Protein AF-A0A3G9IK37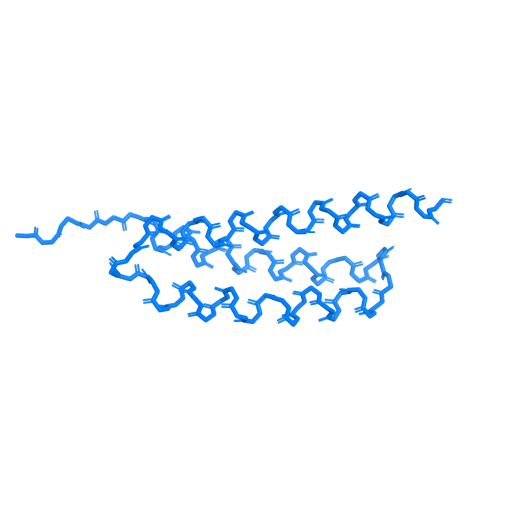-F1 (afdb_monomer_lite)

Foldseek 3Di:
DQPDDCQLVLLLVLLVVLLVLLVVCVVQADVVVSVVLVVVSVVLNVVSVVCSRVPSNVSNVSSVVSVVVSVVRVVVSVVVD

Structure (mmCIF, N/CA/C/O backbone):
data_AF-A0A3G9IK37-F1
#
_entry.id   AF-A0A3G9IK37-F1
#
loop_
_atom_site.group_PDB
_atom_site.id
_atom_site.type_symbol
_atom_site.label_atom_id
_atom_site.label_alt_id
_atom_site.label_comp_id
_atom_site.label_asym_id
_atom_site.label_entity_id
_atom_site.label_seq_id
_atom_site.pdbx_PDB_ins_code
_atom_site.Cartn_x
_atom_site.Cartn_y
_atom_site.Cartn_z
_atom_site.occupancy
_atom_site.B_iso_or_equiv
_atom_site.auth_seq_id
_atom_site.auth_comp_id
_atom_site.auth_asym_id
_atom_site.auth_atom_id
_atom_site.pdbx_PDB_model_num
ATOM 1 N N . MET A 1 1 ? 22.344 -4.949 -25.050 1.00 48.41 1 MET A N 1
ATOM 2 C CA . MET A 1 1 ? 21.671 -5.850 -24.086 1.00 48.41 1 MET A CA 1
ATOM 3 C C . MET A 1 1 ? 20.919 -4.995 -23.074 1.00 48.41 1 MET A C 1
ATOM 5 O O . MET A 1 1 ? 21.553 -4.165 -22.430 1.00 48.41 1 MET A O 1
ATOM 9 N N . ARG A 1 2 ? 19.590 -5.125 -22.962 1.00 65.69 2 ARG A N 1
ATOM 10 C CA . ARG A 1 2 ? 18.816 -4.450 -21.902 1.00 65.69 2 ARG A CA 1
ATOM 11 C C . ARG A 1 2 ? 19.222 -5.122 -20.581 1.00 65.69 2 ARG A C 1
ATOM 13 O O . ARG A 1 2 ? 19.089 -6.338 -20.478 1.00 65.69 2 ARG A O 1
ATOM 20 N N . ARG A 1 3 ? 19.806 -4.389 -19.623 1.00 70.88 3 ARG A N 1
ATOM 21 C CA . ARG A 1 3 ? 20.157 -4.963 -18.311 1.00 70.88 3 ARG A CA 1
ATOM 22 C C . ARG A 1 3 ? 18.868 -5.458 -17.653 1.00 70.88 3 ARG A C 1
ATOM 24 O O . ARG A 1 3 ? 17.961 -4.662 -17.428 1.00 70.88 3 ARG A O 1
ATOM 31 N N . VAL A 1 4 ? 18.789 -6.758 -17.385 1.00 81.19 4 VAL A N 1
ATOM 32 C CA . VAL A 1 4 ? 17.684 -7.347 -16.623 1.00 81.19 4 VAL A CA 1
ATOM 33 C C . VAL A 1 4 ? 17.810 -6.852 -15.187 1.00 81.19 4 VAL A C 1
ATOM 35 O O . VAL A 1 4 ? 18.895 -6.886 -14.607 1.00 81.19 4 VAL A O 1
ATOM 38 N N . THR A 1 5 ? 16.720 -6.337 -14.632 1.00 89.31 5 THR A N 1
ATOM 39 C CA . THR A 1 5 ? 16.683 -5.772 -13.285 1.00 89.31 5 THR A CA 1
ATOM 40 C C . THR A 1 5 ? 15.552 -6.416 -12.483 1.00 89.31 5 THR A C 1
ATOM 42 O O . THR A 1 5 ? 14.470 -6.614 -13.036 1.00 89.31 5 THR A O 1
ATOM 45 N N . PRO A 1 6 ? 15.770 -6.760 -11.200 1.00 94.81 6 PRO A N 1
ATOM 46 C CA . PRO A 1 6 ? 14.760 -7.455 -10.403 1.00 94.81 6 PRO A CA 1
ATOM 47 C C . PRO A 1 6 ? 13.652 -6.525 -9.886 1.00 94.81 6 PRO A C 1
ATOM 49 O O . PRO A 1 6 ? 12.619 -7.003 -9.426 1.00 94.81 6 PRO A O 1
ATOM 52 N N . TRP A 1 7 ? 13.839 -5.203 -9.950 1.00 96.38 7 TRP A N 1
ATOM 53 C CA . TRP A 1 7 ? 13.005 -4.243 -9.219 1.00 96.38 7 TRP A CA 1
ATOM 54 C C . TRP A 1 7 ? 11.528 -4.244 -9.627 1.00 96.38 7 TRP A C 1
ATOM 56 O O . TRP A 1 7 ? 10.669 -4.074 -8.767 1.00 96.38 7 TRP A O 1
ATOM 66 N N . GLY A 1 8 ? 11.222 -4.493 -10.904 1.00 94.62 8 GLY A N 1
ATOM 67 C CA . GLY A 1 8 ? 9.839 -4.595 -11.375 1.00 94.62 8 GLY A CA 1
ATOM 68 C C . GLY A 1 8 ? 9.109 -5.774 -10.729 1.00 94.62 8 GLY A C 1
ATOM 6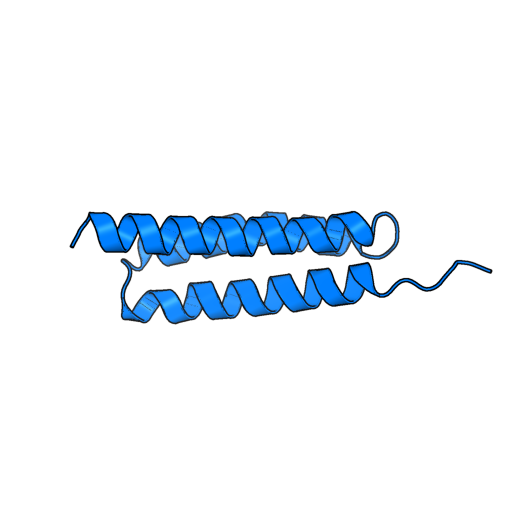9 O O . GLY A 1 8 ? 7.997 -5.617 -10.230 1.00 94.62 8 GLY A O 1
ATOM 70 N N . PHE A 1 9 ? 9.770 -6.936 -10.664 1.00 96.06 9 PHE A N 1
ATOM 71 C CA . PHE A 1 9 ? 9.228 -8.132 -10.019 1.00 96.06 9 PHE A CA 1
ATOM 72 C C . PHE A 1 9 ? 9.068 -7.937 -8.511 1.00 96.06 9 PHE A C 1
ATOM 74 O O . PHE A 1 9 ? 7.996 -8.210 -7.980 1.00 96.06 9 PHE A O 1
ATOM 81 N N . ILE A 1 10 ? 10.099 -7.410 -7.837 1.00 97.88 10 ILE A N 1
ATOM 82 C CA . ILE A 1 10 ? 10.044 -7.126 -6.395 1.00 97.88 10 ILE A CA 1
ATOM 83 C C . ILE A 1 10 ? 8.895 -6.158 -6.086 1.00 97.88 10 ILE A C 1
ATOM 85 O O . ILE A 1 10 ? 8.149 -6.390 -5.143 1.00 97.88 10 ILE A O 1
ATOM 89 N N . GLY A 1 11 ? 8.710 -5.107 -6.889 1.00 97.50 11 GLY A N 1
ATOM 90 C CA . GLY A 1 11 ? 7.646 -4.131 -6.660 1.00 97.50 11 GLY A CA 1
ATOM 91 C C . GLY A 1 11 ? 6.234 -4.676 -6.895 1.00 97.50 11 GLY A C 1
ATOM 92 O O . GLY A 1 11 ? 5.353 -4.414 -6.086 1.00 97.50 11 GLY A O 1
ATOM 93 N N . ILE A 1 12 ? 5.995 -5.480 -7.939 1.00 97.88 12 ILE A N 1
ATOM 94 C CA . ILE A 1 12 ? 4.680 -6.130 -8.129 1.00 97.88 12 ILE A CA 1
ATOM 95 C C . ILE A 1 12 ? 4.418 -7.188 -7.056 1.00 97.88 12 ILE A C 1
ATOM 97 O O . ILE A 1 12 ? 3.306 -7.267 -6.540 1.00 97.88 12 ILE A O 1
ATOM 101 N N . GLY A 1 13 ? 5.433 -7.979 -6.700 1.00 98.25 13 GLY A N 1
ATOM 102 C CA . GLY A 1 13 ? 5.332 -8.943 -5.607 1.00 98.25 13 GLY A CA 1
ATOM 103 C C . GLY A 1 13 ? 4.999 -8.255 -4.282 1.00 98.25 13 GLY A C 1
ATOM 104 O O . GLY A 1 13 ? 4.097 -8.695 -3.578 1.00 98.25 13 GLY A O 1
ATOM 105 N N . GLY A 1 14 ? 5.654 -7.131 -3.989 1.00 98.38 14 GLY A N 1
ATOM 106 C CA . GLY A 1 14 ? 5.348 -6.302 -2.827 1.00 98.38 14 GLY A CA 1
ATOM 107 C C . GLY A 1 14 ? 3.920 -5.753 -2.851 1.00 98.38 14 GLY A C 1
ATOM 108 O O . GLY A 1 14 ? 3.203 -5.912 -1.872 1.00 98.38 14 GLY A O 1
ATOM 109 N N . LEU A 1 15 ? 3.449 -5.234 -3.992 1.00 98.44 15 LEU A N 1
ATOM 110 C CA . LEU A 1 15 ? 2.058 -4.785 -4.137 1.00 98.44 15 LEU A CA 1
ATOM 111 C C . LEU A 1 15 ? 1.045 -5.918 -3.927 1.00 98.44 15 LEU A C 1
ATOM 113 O O . LEU A 1 15 ? -0.034 -5.680 -3.389 1.00 98.44 15 LEU A O 1
ATOM 117 N N . ALA A 1 16 ? 1.361 -7.147 -4.337 1.00 98.19 16 ALA A N 1
ATOM 118 C CA . ALA A 1 16 ? 0.517 -8.296 -4.028 1.00 98.19 16 ALA A CA 1
ATOM 119 C C . ALA A 1 16 ? 0.486 -8.570 -2.514 1.00 98.19 16 ALA A C 1
ATOM 121 O O . ALA A 1 16 ? -0.595 -8.774 -1.963 1.00 98.19 16 ALA A O 1
ATOM 122 N N . CYS A 1 17 ? 1.637 -8.518 -1.835 1.00 98.50 17 CYS A N 1
ATOM 123 C CA . CYS A 1 17 ? 1.717 -8.631 -0.376 1.00 98.50 17 CYS A CA 1
ATOM 124 C C . CYS A 1 17 ? 0.906 -7.539 0.336 1.00 98.50 17 CYS A C 1
ATOM 126 O O . CYS A 1 17 ? 0.164 -7.860 1.262 1.00 98.50 17 CYS A O 1
ATOM 128 N N . ASP A 1 18 ? 0.987 -6.287 -0.123 1.00 98.38 18 ASP A N 1
ATOM 129 C CA . ASP A 1 18 ? 0.228 -5.161 0.437 1.00 98.38 18 ASP A CA 1
ATOM 130 C C . ASP A 1 18 ? -1.281 -5.454 0.440 1.00 98.38 18 ASP A C 1
ATOM 132 O O . ASP A 1 18 ? -1.954 -5.252 1.449 1.00 98.38 18 ASP A O 1
ATOM 136 N N . LEU A 1 19 ? -1.815 -6.028 -0.645 1.00 98.19 19 LEU A N 1
ATOM 137 C CA . LEU A 1 19 ? -3.231 -6.397 -0.717 1.00 98.19 19 LEU A CA 1
ATOM 138 C C . LEU A 1 19 ? -3.624 -7.441 0.342 1.00 98.19 19 LEU A C 1
ATOM 140 O O . LEU A 1 19 ? -4.697 -7.331 0.940 1.00 98.19 19 LEU A O 1
ATOM 144 N N . PHE A 1 20 ? -2.769 -8.437 0.598 1.00 98.25 20 PHE A N 1
ATOM 145 C CA . PHE A 1 20 ? -3.006 -9.415 1.666 1.00 98.25 20 PHE A CA 1
ATOM 146 C C . PHE A 1 20 ? -2.963 -8.768 3.052 1.00 98.25 20 PHE A C 1
ATOM 148 O O . PHE A 1 20 ? -3.788 -9.113 3.899 1.00 98.25 20 PHE A O 1
ATOM 155 N N . LEU A 1 21 ? -2.047 -7.821 3.277 1.00 98.06 21 LEU A N 1
ATOM 156 C CA . LEU A 1 21 ? -1.966 -7.072 4.531 1.00 98.06 21 LEU A CA 1
ATOM 157 C C . LEU A 1 21 ? -3.239 -6.251 4.771 1.00 98.06 21 LEU A C 1
ATOM 159 O O . LEU A 1 21 ? -3.822 -6.350 5.850 1.00 98.06 21 LEU A O 1
ATOM 163 N N . TYR A 1 22 ? -3.733 -5.535 3.756 1.00 97.94 22 TYR A N 1
ATOM 164 C CA . TYR A 1 22 ? -5.001 -4.803 3.848 1.00 97.94 22 TYR A CA 1
ATOM 165 C C . TYR A 1 22 ? -6.182 -5.738 4.123 1.00 97.94 22 TYR A C 1
ATOM 167 O O . TYR A 1 22 ? -7.020 -5.449 4.973 1.00 97.94 22 TYR A O 1
ATOM 175 N N . GLY A 1 23 ? -6.247 -6.884 3.437 1.00 96.62 23 GLY A N 1
ATOM 176 C CA . GLY A 1 23 ? -7.286 -7.885 3.682 1.00 96.62 23 GLY A CA 1
ATOM 177 C C . GLY A 1 23 ? -7.248 -8.431 5.113 1.00 96.62 23 GLY A C 1
ATOM 178 O O . GLY A 1 23 ? -8.292 -8.563 5.751 1.00 96.62 23 GLY A O 1
ATOM 179 N N . ALA A 1 24 ? -6.052 -8.689 5.647 1.00 97.31 24 ALA A N 1
ATOM 180 C CA . ALA A 1 24 ? -5.865 -9.132 7.027 1.00 97.31 24 ALA A CA 1
ATOM 181 C C . ALA A 1 24 ? -6.309 -8.071 8.052 1.00 97.31 24 ALA A C 1
ATOM 183 O O . ALA A 1 24 ? -6.835 -8.438 9.110 1.00 97.31 24 ALA A O 1
ATOM 184 N N . SER A 1 25 ? -6.186 -6.777 7.726 1.00 97.62 25 SER A N 1
ATOM 185 C CA . SER A 1 25 ? -6.673 -5.682 8.576 1.00 97.62 25 SER A CA 1
ATOM 186 C C . SER A 1 25 ? -8.173 -5.763 8.882 1.00 97.62 25 SER A C 1
ATOM 188 O O . SER A 1 25 ? -8.602 -5.283 9.929 1.00 97.62 25 SER A O 1
ATOM 190 N N . ALA A 1 26 ? -8.980 -6.464 8.073 1.00 96.81 26 ALA A N 1
ATOM 191 C CA . ALA A 1 26 ? -10.406 -6.684 8.356 1.00 96.81 26 ALA A CA 1
ATOM 192 C C . ALA A 1 26 ? -10.678 -7.410 9.690 1.00 96.81 26 ALA A C 1
ATOM 194 O O . ALA A 1 26 ? -11.796 -7.364 10.199 1.00 96.81 26 ALA A O 1
ATOM 195 N N . THR A 1 27 ? -9.668 -8.066 10.273 1.00 96.94 27 THR A N 1
ATOM 196 C CA . THR A 1 27 ? -9.771 -8.718 11.590 1.00 96.94 27 THR A CA 1
ATOM 197 C C . THR A 1 27 ? -9.718 -7.743 12.768 1.00 96.94 27 THR A C 1
ATOM 199 O O . THR A 1 27 ? -10.146 -8.100 13.866 1.00 96.94 27 THR A O 1
ATOM 202 N N . PHE A 1 28 ? -9.202 -6.524 12.573 1.00 95.19 28 PHE A N 1
ATOM 203 C CA . PHE A 1 28 ? -8.985 -5.566 13.663 1.00 95.19 28 PHE A CA 1
ATOM 204 C C . PHE A 1 28 ? -9.345 -4.108 13.341 1.00 95.19 28 PHE A C 1
ATOM 206 O O . PHE A 1 28 ? -9.399 -3.304 14.277 1.00 95.19 28 PHE A O 1
ATOM 213 N N . ALA A 1 29 ? -9.573 -3.761 12.073 1.00 96.00 29 ALA A N 1
ATOM 214 C CA . ALA A 1 29 ? -9.905 -2.422 11.594 1.00 96.00 29 ALA A CA 1
ATOM 215 C C . ALA A 1 29 ? -11.341 -2.358 11.033 1.00 96.00 29 ALA A C 1
ATOM 217 O O . ALA A 1 29 ? -11.875 -3.370 10.569 1.00 96.00 29 ALA A O 1
ATOM 218 N N . PRO A 1 30 ? -11.991 -1.178 11.031 1.00 95.94 30 PRO A N 1
ATOM 219 C CA . PRO A 1 30 ? -13.300 -1.015 10.405 1.00 95.94 30 PRO A CA 1
ATOM 220 C C . PRO A 1 30 ? -13.262 -1.353 8.907 1.00 95.94 30 PRO A C 1
ATOM 222 O O . PRO A 1 30 ? -12.380 -0.893 8.183 1.00 95.94 30 PRO A O 1
ATOM 225 N N . LEU A 1 31 ? -14.267 -2.081 8.408 1.00 96.00 31 LEU A N 1
ATOM 226 C CA . LEU A 1 31 ? -14.308 -2.535 7.007 1.00 96.00 31 LEU A CA 1
ATOM 227 C C . LEU A 1 31 ? -14.224 -1.395 5.979 1.00 96.00 31 LEU A C 1
ATOM 229 O O . LEU A 1 31 ? -13.698 -1.592 4.888 1.00 96.00 31 LEU A O 1
ATOM 233 N N . TRP A 1 32 ? -14.710 -0.196 6.314 1.00 95.62 32 TRP A N 1
ATOM 234 C CA . TRP A 1 32 ? -14.606 0.964 5.426 1.00 95.62 32 TRP A CA 1
ATOM 235 C C . TRP A 1 32 ? -13.158 1.464 5.276 1.00 95.62 32 TRP A C 1
ATOM 237 O O . TRP A 1 32 ? -12.800 1.940 4.201 1.00 95.62 32 TRP A O 1
ATOM 247 N N . VAL A 1 33 ? -12.316 1.317 6.309 1.00 95.88 33 VAL A N 1
ATOM 248 C CA . VAL A 1 33 ? -10.881 1.653 6.252 1.00 95.88 33 VAL A CA 1
ATOM 249 C C . VAL A 1 33 ? -10.168 0.673 5.328 1.00 95.88 33 VAL A C 1
ATOM 251 O O . VAL A 1 33 ? -9.419 1.086 4.446 1.00 95.88 33 VAL A O 1
ATOM 254 N N . VAL A 1 34 ? -10.468 -0.621 5.471 1.00 97.50 34 VAL A N 1
ATOM 255 C CA . VAL A 1 34 ? -9.936 -1.674 4.597 1.00 97.50 34 VAL A CA 1
ATOM 256 C C . VAL A 1 34 ? -10.352 -1.433 3.145 1.00 97.50 34 VAL A C 1
ATOM 258 O O . VAL A 1 34 ? -9.513 -1.468 2.246 1.00 97.50 34 VAL A O 1
ATOM 261 N N . ALA A 1 35 ? -11.626 -1.113 2.902 1.00 97.88 35 ALA A N 1
ATOM 262 C CA . ALA A 1 35 ? -12.116 -0.775 1.567 1.00 97.88 35 ALA A CA 1
ATOM 263 C C . ALA A 1 35 ? -11.390 0.448 0.982 1.00 97.88 35 ALA A C 1
ATOM 265 O O . ALA A 1 35 ? -11.004 0.427 -0.186 1.00 97.88 35 ALA A O 1
ATOM 266 N N . LEU A 1 36 ? -11.149 1.487 1.789 1.00 97.62 36 LEU A N 1
ATOM 267 C CA . LEU A 1 36 ? -10.382 2.660 1.371 1.00 97.62 36 LEU A CA 1
ATOM 268 C C . LEU A 1 36 ? -8.933 2.294 1.008 1.00 97.62 36 LEU A C 1
ATOM 270 O O . LEU A 1 36 ? -8.447 2.743 -0.028 1.00 97.62 36 LEU A O 1
ATOM 274 N N . MET A 1 37 ? -8.266 1.449 1.802 1.00 97.88 37 MET A N 1
ATOM 275 C CA . MET A 1 37 ? -6.919 0.948 1.490 1.00 97.88 37 MET A CA 1
ATOM 276 C C . MET A 1 37 ? -6.890 0.189 0.159 1.00 97.88 37 MET A C 1
ATOM 278 O O . MET A 1 37 ? -6.029 0.452 -0.678 1.00 97.88 37 MET A O 1
ATOM 282 N N . VAL A 1 38 ? -7.872 -0.679 -0.096 1.00 97.81 38 VAL A N 1
ATOM 283 C CA . VAL A 1 38 ? -7.999 -1.401 -1.375 1.00 97.81 38 VAL A CA 1
ATOM 284 C C . VAL A 1 38 ? -8.237 -0.433 -2.542 1.00 97.81 38 VAL A C 1
ATOM 286 O O . VAL A 1 38 ? -7.633 -0.584 -3.604 1.00 97.81 38 VAL A O 1
ATOM 289 N N . VAL A 1 39 ? -9.069 0.597 -2.358 1.00 98.50 39 VAL A N 1
ATOM 290 C CA . VAL A 1 39 ? -9.301 1.632 -3.381 1.00 98.50 39 VAL A CA 1
ATOM 291 C C . VAL A 1 39 ? -8.025 2.422 -3.679 1.00 98.50 39 VAL A C 1
ATOM 293 O O . VAL A 1 39 ? -7.760 2.701 -4.845 1.00 98.50 39 VAL A O 1
ATOM 296 N N . ILE A 1 40 ? -7.217 2.748 -2.665 1.00 97.94 40 ILE A N 1
ATOM 297 C CA . ILE A 1 40 ? -5.912 3.412 -2.836 1.00 97.94 40 ILE A CA 1
ATOM 298 C C . ILE A 1 40 ? -4.890 2.472 -3.487 1.00 97.94 40 ILE A C 1
ATOM 300 O O . ILE A 1 40 ? -4.051 2.909 -4.274 1.00 97.94 40 ILE A O 1
ATOM 304 N N . TRP A 1 41 ? -4.972 1.175 -3.216 1.00 98.38 41 TRP A N 1
ATOM 305 C CA . TRP A 1 41 ? -4.100 0.179 -3.821 1.00 98.38 41 TRP A CA 1
ATOM 306 C C . TRP A 1 41 ? -4.305 0.041 -5.334 1.00 98.38 41 TRP A C 1
ATOM 308 O O . TRP A 1 41 ? -3.329 -0.128 -6.059 1.00 98.38 41 TRP A O 1
ATOM 318 N N . LEU A 1 42 ? -5.535 0.168 -5.847 1.00 98.38 42 LEU A N 1
ATOM 319 C CA . LEU A 1 42 ? -5.823 0.056 -7.286 1.00 98.38 42 LEU A CA 1
ATOM 320 C C . LEU A 1 42 ? -4.958 0.977 -8.176 1.00 98.38 42 LEU A C 1
ATOM 322 O O . LEU A 1 42 ? -4.330 0.470 -9.113 1.00 98.38 42 LEU A O 1
ATOM 326 N N . PRO A 1 43 ? -4.863 2.301 -7.932 1.00 98.50 43 PRO A N 1
ATOM 327 C CA . PRO A 1 43 ? -3.979 3.164 -8.706 1.00 98.50 43 PRO A CA 1
ATOM 328 C C . PRO A 1 43 ? -2.495 2.855 -8.472 1.00 98.50 43 PRO A C 1
ATOM 330 O O . PRO A 1 43 ? -1.717 2.980 -9.418 1.00 98.50 43 PRO A O 1
ATOM 333 N N . LEU A 1 44 ? -2.086 2.408 -7.276 1.00 98.12 44 LEU A N 1
ATOM 334 C CA . LEU A 1 44 ? -0.708 1.959 -7.034 1.00 98.12 44 LEU A CA 1
ATOM 335 C C . LEU A 1 44 ? -0.380 0.725 -7.884 1.00 98.12 44 LEU A C 1
ATOM 337 O O . LEU A 1 44 ? 0.629 0.711 -8.583 1.00 98.12 44 LEU A O 1
ATOM 341 N N . MET A 1 45 ? -1.268 -0.265 -7.929 1.00 97.94 45 MET A N 1
ATOM 342 C CA . MET A 1 45 ? -1.125 -1.428 -8.800 1.00 97.94 45 MET A CA 1
ATOM 343 C C . MET A 1 45 ? -1.075 -1.022 -10.281 1.00 97.94 45 MET A C 1
ATOM 345 O O . MET A 1 45 ? -0.179 -1.451 -11.009 1.00 97.94 45 MET A O 1
ATOM 349 N N . GLY A 1 46 ? -1.960 -0.122 -10.721 1.00 98.12 46 GLY A N 1
ATOM 350 C CA . GLY A 1 46 ? -1.935 0.417 -12.084 1.00 98.12 46 GLY A CA 1
ATOM 351 C C . GLY A 1 46 ? -0.611 1.113 -12.436 1.00 98.12 46 GLY A C 1
ATOM 352 O O . GLY A 1 46 ? -0.055 0.887 -13.515 1.00 98.12 46 GLY A O 1
ATOM 353 N N . LEU A 1 47 ? -0.060 1.914 -11.517 1.00 97.75 47 LEU A N 1
ATOM 354 C CA . LEU A 1 47 ? 1.264 2.530 -11.667 1.00 97.75 47 LEU A CA 1
ATOM 355 C C . LEU A 1 47 ? 2.379 1.481 -11.694 1.00 97.75 47 LEU A C 1
ATOM 357 O O . LEU A 1 47 ? 3.265 1.561 -12.546 1.00 97.75 47 LEU A O 1
ATOM 361 N N . GLY A 1 48 ? 2.318 0.484 -10.811 1.00 96.94 48 GLY A N 1
ATOM 362 C CA . GLY A 1 48 ? 3.282 -0.608 -10.741 1.00 96.94 48 GLY A CA 1
ATOM 363 C C . GLY A 1 48 ? 3.368 -1.381 -12.055 1.00 96.94 48 GLY A C 1
ATOM 364 O O . GLY A 1 48 ? 4.468 -1.569 -12.581 1.00 96.94 48 GLY A O 1
ATOM 365 N N . MET A 1 49 ? 2.214 -1.741 -12.631 1.00 97.31 49 MET A N 1
ATOM 366 C CA . MET A 1 49 ? 2.117 -2.400 -13.939 1.00 97.31 49 MET A CA 1
ATOM 367 C C . MET A 1 49 ? 2.652 -1.509 -15.065 1.00 97.31 49 MET A C 1
ATOM 369 O O . MET A 1 49 ? 3.453 -1.960 -15.885 1.00 97.31 49 MET A O 1
ATOM 373 N N . LYS A 1 50 ? 2.268 -0.225 -15.083 1.00 96.94 50 LYS A N 1
ATOM 374 C CA . LYS A 1 50 ? 2.737 0.747 -16.085 1.00 96.94 50 LYS A CA 1
ATOM 375 C C . LYS A 1 50 ? 4.257 0.927 -16.054 1.00 96.94 50 LYS A C 1
ATOM 377 O O . LYS A 1 50 ? 4.878 1.136 -17.093 1.00 96.94 50 LYS A O 1
ATOM 382 N N . TRP A 1 51 ? 4.861 0.887 -14.872 1.00 96.62 51 TRP A N 1
ATOM 383 C CA . TRP A 1 51 ? 6.292 1.129 -14.675 1.00 96.62 51 TRP A CA 1
ATOM 384 C C . TRP A 1 51 ? 7.149 -0.132 -14.678 1.00 96.62 51 TRP A C 1
ATOM 386 O O . TRP A 1 51 ? 8.374 -0.013 -14.697 1.00 96.62 51 TRP A O 1
ATOM 396 N N . PHE 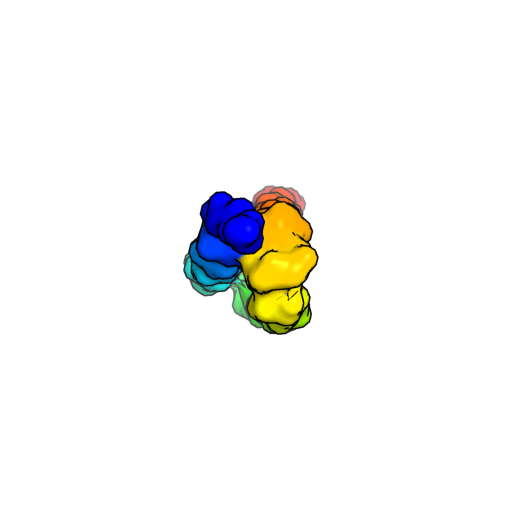A 1 52 ? 6.529 -1.313 -14.742 1.00 93.88 52 PHE A N 1
ATOM 397 C CA . PHE A 1 52 ? 7.181 -2.606 -14.552 1.00 93.88 52 PHE A CA 1
ATOM 398 C C . PHE A 1 52 ? 8.487 -2.769 -15.343 1.00 93.88 52 PHE A C 1
ATOM 400 O O . PHE A 1 52 ? 9.504 -3.174 -14.783 1.00 93.88 52 PHE A O 1
ATOM 407 N N . ASN A 1 53 ? 8.475 -2.409 -16.631 1.00 91.00 53 ASN A N 1
ATOM 408 C CA . ASN A 1 53 ? 9.644 -2.522 -17.505 1.00 91.00 53 ASN A CA 1
ATOM 409 C C . ASN A 1 53 ? 10.451 -1.221 -17.598 1.00 91.00 53 ASN A C 1
ATOM 411 O O . ASN A 1 53 ? 11.677 -1.239 -17.495 1.00 91.00 53 ASN A O 1
ATOM 415 N N . ASP A 1 54 ? 9.778 -0.091 -17.821 1.00 91.88 54 ASP A N 1
ATOM 416 C CA . ASP A 1 54 ? 10.450 1.155 -18.212 1.00 91.88 54 ASP A CA 1
ATOM 417 C C . ASP A 1 54 ? 10.961 1.964 -17.016 1.00 91.88 5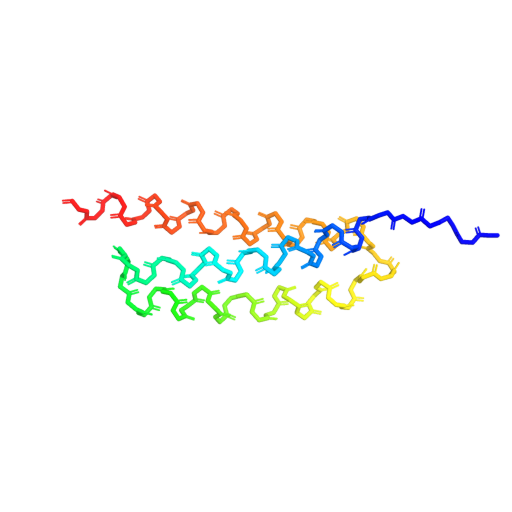4 ASP A C 1
ATOM 419 O O . ASP A 1 54 ? 11.836 2.818 -17.164 1.00 91.88 54 ASP A O 1
ATOM 423 N N . ARG A 1 55 ? 10.427 1.696 -15.818 1.00 93.25 55 ARG A N 1
ATOM 424 C CA . ARG A 1 55 ? 10.779 2.364 -14.560 1.00 93.25 55 ARG A CA 1
ATOM 425 C C . ARG A 1 55 ? 10.779 1.369 -13.394 1.00 93.25 55 ARG A C 1
ATOM 427 O O . ARG A 1 55 ? 10.267 1.670 -12.324 1.00 93.25 55 ARG A O 1
ATOM 434 N N . ALA A 1 56 ? 11.401 0.205 -13.580 1.00 92.19 56 ALA A N 1
ATOM 435 C CA . ALA A 1 56 ? 11.395 -0.906 -12.622 1.00 92.19 56 ALA A CA 1
ATOM 436 C C . ALA A 1 56 ? 11.739 -0.511 -11.167 1.00 92.19 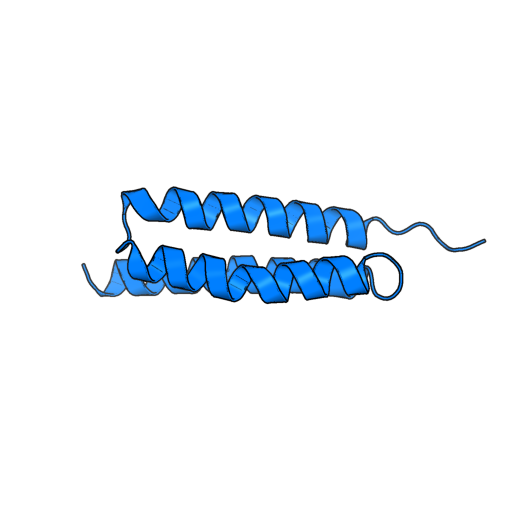56 ALA A C 1
ATOM 438 O O . ALA A 1 56 ? 11.095 -0.980 -10.234 1.00 92.19 56 ALA A O 1
ATOM 439 N N . LEU A 1 57 ? 12.719 0.380 -10.951 1.00 95.25 57 LEU A N 1
ATOM 440 C CA . LEU A 1 57 ? 13.054 0.874 -9.604 1.00 95.25 57 LEU A CA 1
ATOM 441 C C . LEU A 1 57 ? 11.914 1.693 -8.971 1.00 95.25 57 LEU A C 1
ATOM 443 O O . LEU A 1 57 ? 11.726 1.662 -7.762 1.00 95.25 57 LEU A O 1
ATOM 447 N N . TRP A 1 58 ? 11.126 2.404 -9.775 1.00 96.00 58 TRP A N 1
ATOM 448 C CA . TRP A 1 58 ? 9.951 3.128 -9.294 1.00 96.00 58 TRP A CA 1
ATOM 449 C C . TRP A 1 58 ? 8.809 2.180 -8.938 1.00 96.00 58 TRP A C 1
ATOM 451 O O . TRP A 1 58 ? 8.112 2.442 -7.968 1.00 96.00 58 TRP A O 1
ATOM 461 N N . THR A 1 59 ? 8.651 1.058 -9.647 1.00 96.38 59 THR A N 1
ATOM 462 C CA . THR A 1 59 ? 7.689 0.007 -9.268 1.00 96.38 59 THR A CA 1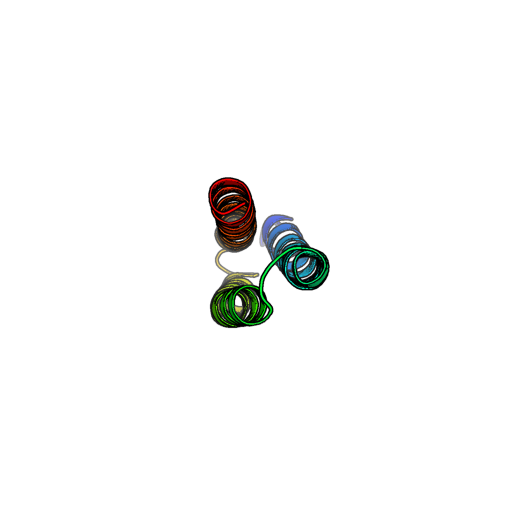
ATOM 463 C C . THR A 1 59 ? 7.962 -0.519 -7.856 1.00 96.38 59 THR A C 1
ATOM 465 O O . THR A 1 59 ? 7.019 -0.720 -7.098 1.00 96.38 59 THR A O 1
ATOM 468 N N . PHE A 1 60 ? 9.233 -0.673 -7.464 1.00 96.94 60 PHE A N 1
ATOM 469 C CA . PHE A 1 60 ? 9.594 -1.000 -6.079 1.00 96.94 60 PHE A CA 1
ATOM 470 C C . PHE A 1 60 ? 9.084 0.057 -5.087 1.00 96.94 60 PHE A C 1
ATOM 472 O O . PHE A 1 60 ? 8.405 -0.283 -4.121 1.00 96.94 60 PHE A O 1
ATOM 479 N N . TRP A 1 61 ? 9.333 1.342 -5.354 1.00 98.00 61 TRP A N 1
ATOM 480 C CA . TRP A 1 61 ? 8.872 2.426 -4.480 1.00 98.00 61 TRP A CA 1
ATOM 481 C C . TRP A 1 61 ? 7.349 2.529 -4.378 1.00 98.00 61 TRP A C 1
ATOM 483 O O . TRP A 1 61 ? 6.840 2.908 -3.329 1.00 98.00 61 TRP A O 1
ATOM 493 N N . VAL A 1 62 ? 6.612 2.157 -5.426 1.00 97.69 62 VAL A N 1
ATOM 494 C CA . VAL A 1 62 ? 5.143 2.112 -5.388 1.00 97.69 62 VAL A CA 1
ATOM 495 C C . VAL A 1 62 ? 4.642 1.103 -4.346 1.00 97.69 62 VAL A C 1
ATOM 497 O O . VAL A 1 62 ? 3.716 1.427 -3.607 1.00 97.69 62 VAL A O 1
ATOM 500 N N . SER A 1 63 ? 5.281 -0.066 -4.222 1.00 97.88 63 SER A N 1
ATOM 501 C CA . SER A 1 63 ? 4.975 -1.003 -3.128 1.00 97.88 63 SER A CA 1
ATOM 502 C C . SER A 1 63 ? 5.377 -0.447 -1.764 1.00 97.88 63 SER A C 1
ATOM 504 O O . SER A 1 63 ? 4.608 -0.535 -0.816 1.00 97.88 63 SER A O 1
ATOM 506 N N . VAL A 1 64 ? 6.542 0.202 -1.651 1.00 98.44 64 VAL A N 1
ATOM 507 C CA . VAL A 1 64 ? 6.953 0.827 -0.381 1.00 98.44 64 VAL A CA 1
ATOM 508 C C . VAL A 1 64 ? 5.918 1.854 0.093 1.00 98.44 64 VAL A C 1
ATOM 510 O O . VAL A 1 64 ? 5.604 1.899 1.279 1.00 98.44 64 VAL A O 1
ATOM 513 N N . VAL A 1 65 ? 5.345 2.647 -0.817 1.00 98.44 65 VAL A N 1
ATOM 514 C CA . VAL A 1 65 ? 4.245 3.568 -0.491 1.00 98.44 65 VAL A CA 1
ATOM 515 C C . VAL A 1 65 ? 3.021 2.807 0.029 1.00 98.44 65 VAL A C 1
ATOM 517 O O . VAL A 1 65 ? 2.447 3.222 1.034 1.00 98.44 65 VAL A O 1
ATOM 520 N N . GLY A 1 66 ? 2.651 1.685 -0.597 1.00 98.25 66 GLY A N 1
ATOM 521 C CA . GLY A 1 66 ? 1.573 0.809 -0.125 1.00 98.25 66 GLY A CA 1
ATOM 522 C C . GLY A 1 66 ? 1.797 0.309 1.308 1.00 98.25 66 GLY A C 1
ATOM 523 O O . GLY A 1 66 ? 0.933 0.490 2.173 1.00 98.25 66 GLY A O 1
ATOM 524 N N . ALA A 1 67 ? 2.985 -0.221 1.593 1.00 98.44 67 ALA A N 1
ATOM 525 C CA . ALA A 1 67 ? 3.365 -0.681 2.927 1.00 98.44 67 ALA A CA 1
ATOM 526 C C . ALA A 1 67 ? 3.379 0.457 3.968 1.00 98.44 67 ALA A C 1
ATOM 528 O O . ALA A 1 67 ? 2.945 0.274 5.104 1.00 98.44 67 ALA A O 1
ATOM 529 N N . VAL A 1 68 ? 3.835 1.658 3.599 1.00 98.69 68 VAL A N 1
ATOM 530 C CA . VAL A 1 68 ? 3.820 2.826 4.499 1.00 98.69 68 VAL A CA 1
ATOM 531 C C . VAL A 1 68 ? 2.390 3.262 4.827 1.00 98.69 68 VAL A C 1
ATOM 533 O O . VAL A 1 68 ? 2.104 3.589 5.979 1.00 98.69 68 VAL A O 1
ATOM 536 N N . LEU A 1 69 ? 1.478 3.232 3.852 1.00 98.19 69 LEU A N 1
ATOM 537 C CA . LEU A 1 69 ? 0.061 3.522 4.092 1.00 98.19 69 LEU A CA 1
ATOM 538 C C . LEU A 1 69 ? -0.568 2.510 5.056 1.00 98.19 69 LEU A C 1
ATOM 540 O O . LEU A 1 69 ? -1.308 2.912 5.951 1.00 98.19 69 LEU A O 1
ATOM 544 N N . TRP A 1 70 ? -0.215 1.227 4.931 1.00 98.31 70 TRP A N 1
ATOM 545 C CA . TRP A 1 70 ? -0.635 0.190 5.877 1.00 98.31 70 TRP A CA 1
ATOM 546 C C . TRP A 1 70 ? -0.126 0.450 7.302 1.00 98.31 70 TRP A C 1
ATOM 548 O O . TRP A 1 70 ? -0.879 0.358 8.268 1.00 98.31 70 TRP A O 1
ATOM 558 N N . LEU A 1 71 ? 1.143 0.838 7.462 1.00 98.25 71 LEU A N 1
ATOM 559 C CA . LEU A 1 71 ? 1.675 1.207 8.779 1.00 98.25 71 LEU A CA 1
ATOM 560 C C . LEU A 1 71 ? 0.931 2.412 9.375 1.00 98.25 71 LEU A C 1
ATOM 562 O O . LEU A 1 71 ? 0.680 2.448 10.580 1.00 98.25 71 LEU A O 1
ATOM 566 N N . GLY A 1 72 ? 0.542 3.375 8.534 1.00 97.56 72 GLY A N 1
ATOM 567 C CA . GLY A 1 72 ? -0.308 4.498 8.932 1.00 97.56 72 GLY A CA 1
ATOM 568 C C . GLY A 1 72 ? -1.700 4.058 9.395 1.00 97.56 72 GLY A C 1
ATOM 569 O O . GLY A 1 72 ? -2.192 4.559 10.404 1.00 97.56 72 GLY A O 1
ATOM 570 N N . GLU A 1 73 ? -2.308 3.092 8.704 1.00 96.88 73 GLU A N 1
ATOM 571 C CA . GLU A 1 73 ? -3.574 2.464 9.098 1.00 96.88 73 GLU A CA 1
ATOM 572 C C . GLU A 1 73 ? -3.468 1.808 10.481 1.00 96.88 73 GLU A C 1
ATOM 574 O O . GLU A 1 73 ? -4.279 2.099 11.361 1.00 96.88 73 GLU A O 1
ATOM 579 N N . ILE A 1 74 ? -2.427 1.000 10.714 1.00 97.38 74 ILE A N 1
ATOM 580 C CA . ILE A 1 74 ? -2.171 0.369 12.018 1.00 97.38 74 ILE A CA 1
ATOM 581 C C . ILE A 1 74 ? -2.026 1.419 13.117 1.00 97.38 74 ILE A C 1
ATOM 583 O O . ILE A 1 74 ? -2.649 1.290 14.173 1.00 97.38 74 ILE A O 1
ATOM 587 N N . ALA A 1 75 ? -1.211 2.450 12.885 1.00 97.06 75 ALA A N 1
ATOM 588 C CA . ALA A 1 75 ? -0.984 3.506 13.864 1.00 97.06 75 ALA A CA 1
ATOM 589 C C . ALA A 1 75 ? -2.284 4.252 14.203 1.00 97.06 75 ALA A C 1
ATOM 591 O O . ALA A 1 75 ? -2.557 4.512 15.375 1.00 97.06 75 ALA A O 1
ATOM 592 N N . LEU A 1 76 ? -3.110 4.543 13.193 1.00 94.38 76 LEU A N 1
ATOM 593 C CA . LEU A 1 76 ? -4.412 5.178 13.377 1.00 94.38 76 LEU A CA 1
ATOM 594 C C . LEU A 1 76 ? -5.352 4.292 14.199 1.00 94.38 76 LEU A C 1
ATOM 596 O O . LEU A 1 76 ? -5.925 4.757 15.181 1.00 94.38 76 LEU A O 1
ATOM 600 N N . VAL A 1 77 ? -5.484 3.015 13.834 1.00 94.00 77 VAL A N 1
ATOM 601 C CA . VAL A 1 77 ? -6.345 2.074 14.561 1.00 94.00 77 VAL A CA 1
ATOM 602 C C . VAL A 1 77 ? -5.881 1.933 16.010 1.00 94.00 77 VAL A C 1
ATOM 604 O O . VAL A 1 77 ? -6.712 1.985 16.916 1.00 94.00 77 VAL A O 1
ATOM 607 N N . ALA A 1 78 ? -4.573 1.817 16.248 1.00 92.88 78 ALA A N 1
ATOM 608 C CA . ALA A 1 78 ? -4.000 1.729 17.589 1.00 92.88 78 ALA A CA 1
ATOM 609 C C . ALA A 1 78 ? -4.259 2.984 18.440 1.00 92.88 78 ALA A C 1
ATOM 611 O O . ALA A 1 78 ? -4.482 2.854 19.637 1.00 92.88 78 ALA A O 1
ATOM 612 N N . ALA A 1 79 ? -4.272 4.176 17.837 1.00 92.62 79 ALA A N 1
ATOM 613 C CA . ALA A 1 79 ? -4.538 5.436 18.535 1.00 92.62 79 ALA A CA 1
ATOM 614 C C . ALA A 1 79 ? -6.025 5.669 18.869 1.00 92.62 79 ALA A C 1
ATOM 616 O O . ALA A 1 79 ? -6.344 6.579 19.631 1.00 92.62 79 ALA A O 1
ATOM 617 N N . THR A 1 80 ? -6.933 4.888 18.275 1.00 90.06 80 THR A N 1
ATOM 618 C CA . THR A 1 80 ? -8.395 5.018 18.458 1.00 90.06 80 THR A CA 1
ATOM 619 C C . THR A 1 80 ? -9.009 3.952 19.369 1.00 90.06 80 THR A C 1
ATOM 621 O O . THR A 1 80 ? -10.221 3.970 19.585 1.00 90.06 80 THR A O 1
ATOM 624 N N . LYS A 1 81 ? -8.190 3.027 19.878 1.00 74.12 81 LYS A N 1
ATOM 625 C CA . LYS A 1 81 ? -8.569 2.026 20.882 1.00 74.12 81 LYS A CA 1
ATOM 626 C C . LYS A 1 81 ? -8.229 2.529 22.278 1.00 74.12 81 LYS A C 1
ATOM 628 O O . LYS A 1 81 ? -9.035 2.240 23.187 1.00 74.12 81 LYS A O 1
#

Secondary structure (DSSP, 8-state):
-PPP-SHHHHHHHHHHHHHHHHHHHTTTS-HHHHHHHHHHHHHHHHHHHHHTTTTHHHHHHHHHHHHHHHHHHHHHHHHT-

Sequence (81 aa):
MRRVTPWGFIGIGGLACDLFLYGASATFAPLWVVALMVVIWLPLMGLGMKWFNDRALWTFWVSVVGAVLWLGEIALVAATK

Organism: NCBI:txid1804624

pLDDT: mean 94.91, std 7.69, range [48.41, 98.69]

Radius of gyration: 14.04 Å; chains: 1; bounding box: 36×15×45 Å